Protein AF-A0A8T0T7I4-F1 (afdb_monomer_lite)

Secondary structure (DSSP, 8-state):
-EEEETTGGG--SSEE---S--EEEEE--EEEEEEE-TTS-EEEEEE-SS-TTSTBTTEEEEETTTTGGGTTTS----PPPGGG----S---------

Structure (mmCIF, N/CA/C/O backbone):
data_AF-A0A8T0T7I4-F1
#
_entry.id   AF-A0A8T0T7I4-F1
#
loop_
_atom_site.group_PDB
_atom_site.id
_atom_site.type_symbol
_atom_site.label_atom_id
_atom_site.label_alt_id
_atom_site.label_comp_id
_atom_site.label_asym_id
_atom_site.label_entity_id
_atom_site.label_seq_id
_atom_site.pdbx_PDB_ins_code
_atom_site.Cartn_x
_atom_site.Cartn_y
_atom_site.Cartn_z
_atom_site.occupancy
_atom_site.B_iso_or_equiv
_atom_site.auth_seq_id
_atom_site.auth_comp_id
_atom_site.auth_asym_id
_atom_site.auth_atom_id
_atom_site.pdbx_PDB_model_num
ATOM 1 N N . MET A 1 1 ? 7.892 7.136 -1.360 1.00 57.59 1 MET A N 1
ATOM 2 C CA . MET A 1 1 ? 8.691 6.094 -0.691 1.00 57.59 1 MET A CA 1
ATOM 3 C C . MET A 1 1 ? 8.108 5.926 0.696 1.00 57.59 1 MET A C 1
ATOM 5 O O . MET A 1 1 ? 8.001 6.909 1.415 1.00 57.59 1 MET A O 1
ATOM 9 N N . GLN A 1 2 ? 7.681 4.715 1.067 1.00 71.81 2 GLN A N 1
ATOM 10 C CA . GLN A 1 2 ? 7.058 4.493 2.373 1.00 71.81 2 GLN A CA 1
ATOM 11 C C . GLN A 1 2 ? 8.097 4.666 3.483 1.00 71.81 2 GLN A C 1
ATOM 13 O O . GLN A 1 2 ? 9.210 4.147 3.394 1.00 71.81 2 GLN A O 1
ATOM 18 N N . LYS A 1 3 ? 7.718 5.332 4.570 1.00 78.69 3 LYS A N 1
ATOM 19 C CA . LYS A 1 3 ? 8.486 5.345 5.816 1.00 78.69 3 LYS A CA 1
ATOM 20 C C . LYS A 1 3 ? 8.415 3.960 6.463 1.00 78.69 3 LYS A C 1
ATOM 22 O O . LYS A 1 3 ? 7.338 3.482 6.810 1.00 78.69 3 LYS A O 1
ATOM 27 N N . TYR A 1 4 ? 9.568 3.321 6.631 1.00 78.38 4 TYR A N 1
ATOM 28 C CA . TYR A 1 4 ? 9.701 2.050 7.335 1.00 78.38 4 TYR A CA 1
ATOM 29 C C . TYR A 1 4 ? 9.800 2.296 8.839 1.00 78.38 4 TYR A C 1
ATOM 31 O O . TYR A 1 4 ? 10.675 3.038 9.294 1.00 78.38 4 TYR A O 1
ATOM 39 N N . LEU A 1 5 ? 8.904 1.684 9.610 1.00 81.56 5 LEU A N 1
ATOM 40 C CA . LEU A 1 5 ? 8.765 1.883 11.055 1.00 81.56 5 LEU A CA 1
ATOM 41 C C . LEU A 1 5 ? 8.930 0.546 11.787 1.00 81.56 5 LEU A C 1
ATOM 43 O O . LEU A 1 5 ? 8.630 -0.514 11.240 1.00 81.56 5 LEU A O 1
ATOM 47 N N . LYS A 1 6 ? 9.436 0.580 13.026 1.00 77.00 6 LYS A N 1
ATOM 48 C CA . LYS A 1 6 ? 9.766 -0.640 13.798 1.00 77.00 6 LYS A CA 1
ATOM 49 C C . LYS A 1 6 ? 8.577 -1.585 14.006 1.00 77.00 6 LYS A C 1
ATOM 51 O O . LYS A 1 6 ? 8.757 -2.803 14.028 1.00 77.00 6 LYS A O 1
ATOM 56 N N . ASP A 1 7 ? 7.377 -1.046 14.182 1.00 83.62 7 ASP A N 1
ATOM 57 C CA . ASP A 1 7 ? 6.161 -1.843 14.357 1.00 83.62 7 ASP A CA 1
ATOM 58 C C . ASP A 1 7 ? 5.719 -2.536 13.058 1.00 83.62 7 ASP A C 1
ATOM 60 O O . ASP A 1 7 ? 5.201 -3.650 13.114 1.00 83.62 7 ASP A O 1
ATOM 64 N N . PHE A 1 8 ? 6.019 -1.963 11.888 1.00 86.62 8 PHE A N 1
ATOM 65 C CA . PHE A 1 8 ? 5.698 -2.558 10.587 1.00 86.62 8 PHE A CA 1
ATOM 66 C C . PHE A 1 8 ? 6.346 -3.933 10.384 1.00 86.62 8 PHE A C 1
ATOM 68 O O . PHE A 1 8 ? 5.724 -4.834 9.825 1.00 86.62 8 PHE A O 1
ATOM 75 N N . ALA A 1 9 ? 7.562 -4.144 10.900 1.00 84.75 9 ALA A N 1
ATOM 76 C CA . ALA A 1 9 ? 8.246 -5.437 10.822 1.00 84.75 9 ALA A CA 1
ATOM 77 C C . ALA A 1 9 ? 7.423 -6.591 11.430 1.00 84.75 9 ALA A C 1
ATOM 79 O O . ALA A 1 9 ? 7.553 -7.739 11.004 1.00 84.75 9 ALA A O 1
ATOM 80 N 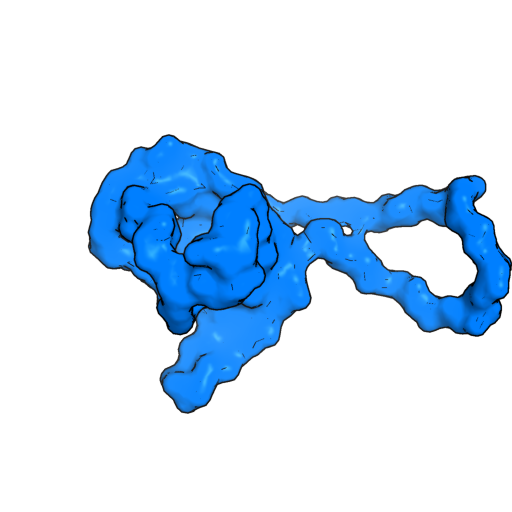N . HIS A 1 10 ? 6.547 -6.281 12.391 1.00 87.44 10 HIS A N 1
ATOM 81 C CA . HIS A 1 10 ? 5.734 -7.244 13.129 1.00 87.44 10 HIS A CA 1
ATOM 82 C C . HIS A 1 10 ? 4.314 -7.404 12.569 1.00 87.44 10 HIS A C 1
ATOM 84 O O 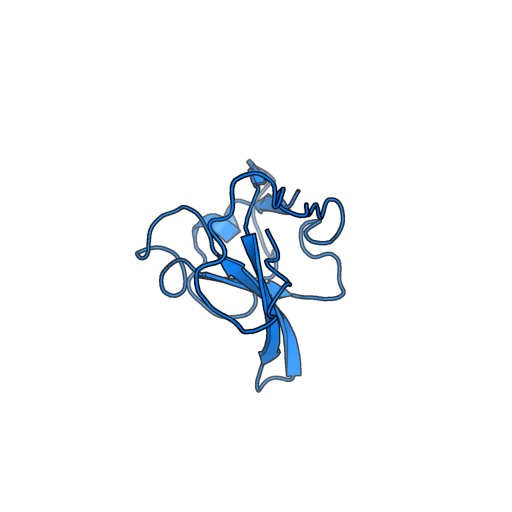. HIS A 1 10 ? 3.513 -8.126 13.165 1.00 87.44 10 HIS A O 1
ATOM 90 N N . TYR A 1 11 ? 3.993 -6.765 11.439 1.00 90.69 11 TYR A N 1
ATOM 91 C CA . TYR A 1 11 ? 2.685 -6.875 10.798 1.00 90.69 11 TYR A CA 1
ATOM 92 C C . TYR A 1 11 ? 2.295 -8.337 10.519 1.00 90.69 11 TYR A C 1
ATOM 94 O O . TYR A 1 11 ? 3.123 -9.162 10.117 1.00 90.69 11 TYR A O 1
ATOM 102 N N . LYS A 1 12 ? 1.007 -8.643 10.725 1.00 89.69 12 LYS A N 1
ATOM 103 C CA . LYS A 1 12 ? 0.402 -9.958 10.461 1.00 89.69 12 LYS A CA 1
ATOM 104 C C . LYS A 1 12 ? -0.838 -9.863 9.580 1.00 89.69 12 LYS A C 1
ATOM 106 O O . LYS A 1 12 ? -0.945 -10.619 8.627 1.00 89.69 12 LYS A O 1
ATOM 111 N N . SER A 1 13 ? -1.757 -8.948 9.884 1.00 90.50 13 SER A N 1
ATOM 112 C CA . SER A 1 13 ? -3.033 -8.822 9.172 1.00 90.50 13 SER A CA 1
ATOM 113 C C . SER A 1 13 ? -3.706 -7.470 9.440 1.00 90.50 13 SER A C 1
ATOM 115 O O . SER A 1 13 ? -3.294 -6.729 10.332 1.00 90.50 13 SER A O 1
ATOM 117 N N . GLY A 1 14 ? -4.788 -7.176 8.711 1.00 90.31 14 GLY A N 1
ATOM 118 C CA . GLY A 1 14 ? -5.590 -5.954 8.879 1.00 90.31 14 GLY A CA 1
ATOM 119 C C . GLY A 1 14 ? -5.008 -4.735 8.156 1.00 90.31 14 GLY A C 1
ATOM 120 O O . GLY A 1 14 ? -3.997 -4.845 7.468 1.00 90.31 14 GLY A O 1
ATOM 121 N N . ALA A 1 15 ? -5.653 -3.573 8.267 1.00 92.12 15 ALA A N 1
ATOM 122 C CA . ALA A 1 15 ? -5.125 -2.334 7.697 1.00 92.12 15 ALA A CA 1
ATOM 123 C C . ALA A 1 15 ? -4.098 -1.714 8.657 1.00 92.12 15 ALA A C 1
ATOM 125 O O . ALA A 1 15 ? -4.447 -1.247 9.740 1.00 92.12 15 ALA A O 1
ATOM 126 N N . TYR A 1 16 ? -2.823 -1.737 8.268 1.00 90.94 16 TYR A N 1
ATOM 127 C CA . TYR A 1 16 ? -1.730 -1.188 9.061 1.00 90.94 16 TYR A CA 1
ATOM 128 C C . TYR A 1 16 ? -1.906 0.319 9.276 1.00 90.94 16 TYR A C 1
ATOM 130 O O . TYR A 1 16 ? -2.211 1.072 8.346 1.00 90.94 16 TYR A O 1
ATOM 138 N N . LYS A 1 17 ? -1.670 0.720 10.524 1.00 90.00 17 LYS A N 1
ATOM 139 C CA . LYS A 1 17 ? -1.525 2.091 11.005 1.00 90.00 17 LYS A CA 1
ATOM 140 C C . LYS A 1 17 ? -0.310 2.105 11.903 1.00 90.00 17 LYS A C 1
ATOM 142 O O . LYS A 1 17 ? -0.155 1.195 12.721 1.00 90.00 17 LYS A O 1
ATOM 147 N N . HIS A 1 18 ? 0.519 3.123 11.776 1.00 85.94 18 HIS A N 1
ATOM 148 C CA . HIS A 1 18 ? 1.608 3.286 12.712 1.00 85.94 18 HIS A CA 1
ATOM 149 C C . HIS A 1 18 ? 1.064 3.639 14.100 1.00 85.94 18 HIS A C 1
ATOM 151 O O . HIS A 1 18 ? 0.236 4.541 14.239 1.00 85.94 18 HIS A O 1
ATOM 157 N N . ILE A 1 19 ? 1.533 2.935 15.130 1.00 84.06 19 ILE A N 1
ATOM 158 C CA . ILE A 1 19 ? 1.146 3.213 1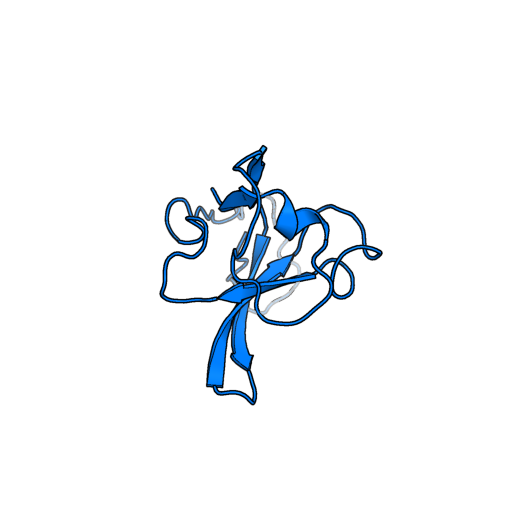6.521 1.00 84.06 19 ILE A CA 1
ATOM 159 C C . ILE A 1 19 ? 2.382 3.535 17.357 1.00 84.06 19 ILE A C 1
ATOM 161 O O . ILE A 1 19 ? 2.350 4.452 18.175 1.00 84.06 19 ILE A O 1
ATOM 165 N N . THR A 1 20 ? 3.474 2.781 17.181 1.00 80.44 20 THR A N 1
ATOM 166 C CA . THR A 1 20 ? 4.656 2.895 18.047 1.00 80.44 20 THR A CA 1
ATOM 167 C C . THR A 1 20 ? 5.955 2.561 17.320 1.00 80.44 20 THR A C 1
ATOM 169 O O . THR A 1 20 ? 5.986 1.791 16.368 1.00 80.44 20 THR A O 1
ATOM 172 N N . GLY A 1 21 ? 7.075 3.077 17.826 1.00 79.62 21 GLY A N 1
ATOM 173 C CA . GLY A 1 21 ? 8.405 2.765 17.305 1.00 79.62 21 GLY A CA 1
ATOM 174 C C . GLY A 1 21 ? 8.948 3.820 16.339 1.00 79.62 21 GLY A C 1
ATOM 175 O O . GLY A 1 21 ? 8.217 4.520 15.657 1.00 79.62 21 GLY A O 1
ATOM 176 N N . GLY A 1 22 ? 10.271 3.974 16.317 1.00 82.25 22 GLY A N 1
ATOM 177 C CA . GLY A 1 22 ? 10.924 5.002 15.504 1.00 82.25 22 GLY A CA 1
ATOM 178 C C . GLY A 1 22 ? 11.011 4.650 14.017 1.00 82.25 22 GLY A C 1
ATOM 179 O O . GLY A 1 22 ? 10.953 3.476 13.637 1.00 82.25 22 GLY A O 1
ATOM 180 N N . MET A 1 23 ? 11.229 5.681 13.196 1.00 83.19 23 MET A N 1
ATOM 181 C CA . MET A 1 23 ? 11.609 5.544 11.788 1.00 83.19 23 MET A CA 1
ATOM 182 C C . MET A 1 23 ? 12.917 4.760 11.668 1.00 83.19 23 MET A C 1
ATOM 184 O O . MET A 1 23 ? 13.904 5.066 12.335 1.00 83.19 23 MET A O 1
ATOM 188 N N . MET A 1 24 ? 12.907 3.741 10.817 1.00 84.44 24 MET A N 1
ATOM 189 C CA . MET A 1 24 ? 14.061 2.898 10.510 1.00 84.44 24 MET A CA 1
ATOM 190 C C . MET A 1 24 ? 14.666 3.197 9.135 1.00 84.44 24 MET A C 1
ATOM 192 O O . MET A 1 24 ? 15.800 2.803 8.882 1.00 84.44 24 MET A O 1
ATOM 196 N N . GLY A 1 25 ? 13.932 3.880 8.254 1.00 87.56 25 GLY A N 1
ATOM 197 C CA . GLY A 1 25 ? 14.400 4.266 6.923 1.00 87.56 25 GLY A CA 1
ATOM 198 C C . GLY A 1 25 ? 13.257 4.407 5.920 1.00 87.56 25 GLY A C 1
ATOM 199 O O . GLY A 1 25 ? 12.096 4.551 6.308 1.00 87.56 25 GLY A O 1
ATOM 200 N N . GLY A 1 26 ? 13.593 4.350 4.631 1.00 87.44 26 GLY A N 1
ATOM 201 C CA . GLY A 1 26 ? 12.632 4.249 3.532 1.00 87.44 26 GLY A CA 1
ATOM 202 C C . GLY A 1 26 ? 12.493 2.810 3.029 1.00 87.44 26 GLY A C 1
ATOM 203 O O . GLY A 1 26 ? 13.463 2.054 3.041 1.00 87.44 26 GLY A O 1
ATOM 204 N N . HIS A 1 27 ? 11.295 2.434 2.585 1.00 91.00 27 HIS A N 1
ATOM 205 C CA . HIS A 1 27 ? 10.981 1.117 2.027 1.00 91.00 27 HIS A CA 1
ATOM 206 C C . HIS A 1 27 ? 10.143 1.266 0.756 1.00 91.00 27 HIS A C 1
ATOM 208 O O . HIS A 1 27 ? 9.185 2.040 0.708 1.00 91.00 27 HIS A O 1
ATOM 214 N N . ALA A 1 28 ? 10.537 0.551 -0.296 1.00 92.44 28 ALA A N 1
ATOM 215 C CA . ALA A 1 28 ? 9.816 0.501 -1.563 1.00 92.44 28 ALA A CA 1
ATOM 216 C C . ALA A 1 28 ? 9.025 -0.806 -1.642 1.00 92.44 28 ALA A C 1
ATOM 218 O O . ALA A 1 28 ? 9.546 -1.868 -1.307 1.00 92.44 28 ALA A O 1
ATOM 219 N N . VAL A 1 29 ? 7.776 -0.707 -2.086 1.00 94.31 29 VAL A N 1
ATOM 220 C CA . VAL A 1 29 ? 6.778 -1.783 -2.111 1.00 94.31 29 VAL A CA 1
ATOM 221 C C . VAL A 1 29 ? 5.936 -1.648 -3.371 1.00 94.31 29 VAL A C 1
ATOM 223 O O . VAL A 1 29 ? 5.842 -0.558 -3.937 1.00 94.31 29 VAL A O 1
ATOM 226 N N . LYS A 1 30 ? 5.319 -2.745 -3.813 1.00 95.69 30 LYS A N 1
ATOM 227 C CA . LYS A 1 30 ? 4.502 -2.751 -5.029 1.00 95.69 30 LYS A CA 1
ATOM 228 C C . LYS A 1 30 ? 3.026 -2.584 -4.690 1.00 95.69 30 LYS A C 1
ATOM 230 O O . LYS A 1 30 ? 2.460 -3.435 -4.003 1.00 95.69 30 LYS A O 1
ATOM 235 N N . LEU A 1 31 ? 2.401 -1.531 -5.208 1.00 96.38 31 LEU A N 1
ATOM 236 C CA . LEU A 1 31 ? 0.961 -1.311 -5.097 1.00 96.38 31 LEU A CA 1
ATOM 237 C C . LEU A 1 31 ? 0.220 -2.196 -6.107 1.00 96.38 31 LEU A C 1
ATOM 239 O O . LEU A 1 31 ? 0.494 -2.129 -7.301 1.00 96.38 31 LEU A O 1
ATOM 243 N N . ILE A 1 32 ? -0.715 -3.029 -5.642 1.00 97.06 32 ILE A N 1
ATOM 244 C CA . ILE A 1 32 ? -1.425 -3.993 -6.507 1.00 97.06 32 ILE A CA 1
ATOM 245 C C . ILE A 1 32 ? -2.950 -3.886 -6.441 1.00 97.06 32 ILE A C 1
ATOM 247 O O . ILE A 1 32 ? -3.641 -4.555 -7.205 1.00 97.06 32 ILE A O 1
ATOM 251 N N . GLY A 1 33 ? -3.493 -3.064 -5.545 1.00 97.19 33 GLY A N 1
ATOM 252 C CA . GLY A 1 33 ? -4.934 -2.868 -5.446 1.00 97.19 33 GLY A CA 1
ATOM 253 C C . GLY A 1 33 ? -5.345 -1.966 -4.292 1.00 97.19 33 GLY A C 1
ATOM 254 O O . GLY A 1 33 ? -4.513 -1.396 -3.587 1.00 97.19 33 GLY A O 1
ATOM 255 N N . TRP A 1 34 ? -6.653 -1.853 -4.101 1.00 97.94 34 TRP A N 1
ATOM 256 C CA . TRP A 1 34 ? -7.283 -1.108 -3.017 1.00 97.94 34 TRP A CA 1
ATOM 257 C C . TRP A 1 34 ? -8.634 -1.729 -2.672 1.00 97.94 34 TRP A C 1
ATOM 259 O O . TRP A 1 34 ? -9.176 -2.531 -3.432 1.00 97.94 34 TRP A O 1
ATOM 269 N N . GLY A 1 35 ? -9.190 -1.333 -1.534 1.00 96.81 35 GLY A N 1
ATOM 270 C CA . GLY A 1 35 ? -10.541 -1.710 -1.147 1.00 96.81 35 GLY A CA 1
ATOM 271 C C . GLY A 1 35 ? -11.006 -0.977 0.101 1.00 96.81 35 GLY A C 1
ATOM 272 O O . GLY A 1 35 ? -10.368 -0.018 0.549 1.00 96.81 35 GLY A O 1
ATOM 273 N N . THR A 1 36 ? -12.108 -1.473 0.648 1.00 96.62 36 THR A N 1
ATOM 274 C CA . THR A 1 36 ? -12.682 -1.063 1.929 1.00 96.62 36 THR A CA 1
ATOM 275 C C . THR A 1 36 ? -12.940 -2.339 2.723 1.00 96.62 36 THR A C 1
ATOM 277 O O . THR A 1 36 ? -13.431 -3.321 2.165 1.00 96.62 36 THR A O 1
ATOM 280 N N . SER A 1 37 ? -12.507 -2.386 3.981 1.00 91.81 37 SER A N 1
ATOM 281 C CA . SER A 1 37 ? -12.763 -3.536 4.855 1.00 91.81 37 SER A CA 1
ATOM 282 C C . SER A 1 37 ? -14.238 -3.597 5.262 1.00 91.81 37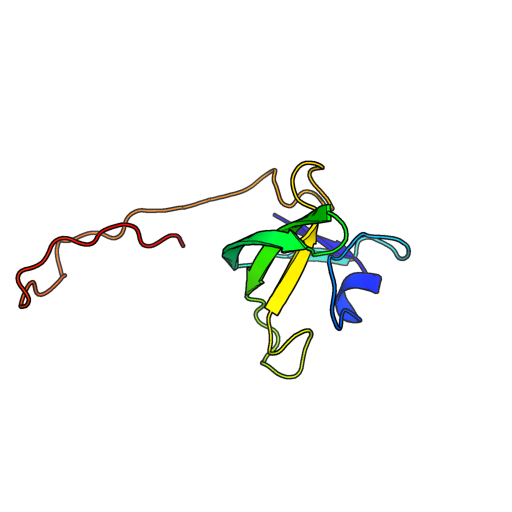 SER A C 1
ATOM 284 O O . SER A 1 37 ? -14.948 -2.596 5.175 1.00 91.81 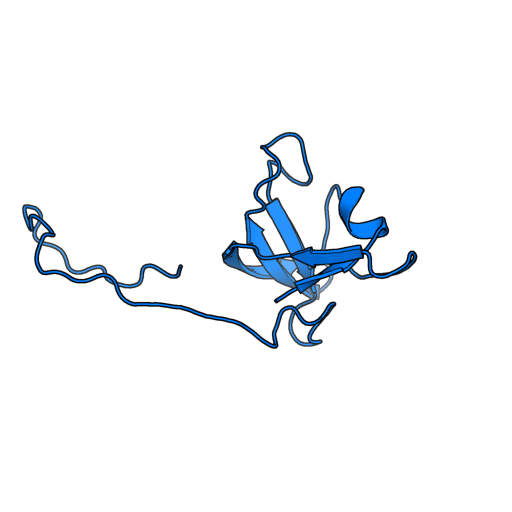37 SER A O 1
ATOM 286 N N . ASP A 1 38 ? -14.687 -4.734 5.794 1.00 90.06 38 ASP A N 1
ATOM 287 C CA . ASP A 1 38 ? -16.048 -4.868 6.341 1.00 90.06 38 ASP A CA 1
ATOM 288 C C . ASP A 1 38 ? -16.323 -3.878 7.490 1.00 90.06 38 ASP A C 1
ATOM 290 O O . ASP A 1 38 ? -17.466 -3.510 7.747 1.00 90.06 38 ASP A O 1
ATOM 294 N N . ALA A 1 39 ? -15.266 -3.401 8.159 1.00 89.62 39 ALA A N 1
ATOM 295 C CA . ALA A 1 39 ? -15.329 -2.370 9.194 1.00 89.62 39 ALA A CA 1
ATOM 296 C C . ALA A 1 39 ? -15.376 -0.930 8.633 1.00 89.62 39 ALA A C 1
ATOM 298 O O . ALA A 1 39 ? -15.363 0.028 9.404 1.00 89.62 39 ALA A O 1
ATOM 299 N N . GLY A 1 40 ? -15.409 -0.762 7.307 1.00 92.75 40 GLY A N 1
ATOM 300 C CA . GLY A 1 40 ? -15.453 0.540 6.639 1.00 92.75 40 GLY A CA 1
ATOM 301 C C . GLY A 1 40 ? -14.095 1.232 6.501 1.00 92.75 40 GLY A C 1
ATOM 302 O O . GLY A 1 40 ? -14.050 2.435 6.254 1.00 92.75 40 GLY A O 1
ATOM 303 N N . GLU A 1 41 ? -12.980 0.514 6.674 1.00 92.94 41 GLU A N 1
ATOM 304 C CA . GLU A 1 41 ? -11.645 1.106 6.558 1.00 92.94 41 GLU A CA 1
ATOM 305 C C . GLU A 1 41 ? -11.089 0.969 5.144 1.00 92.94 41 GLU A C 1
ATOM 307 O O . GLU A 1 41 ? -10.845 -0.135 4.652 1.00 92.94 41 GLU A O 1
ATOM 312 N N . ASP A 1 42 ? -10.843 2.111 4.513 1.00 97.00 42 ASP A N 1
ATOM 313 C CA . ASP A 1 42 ? -10.207 2.200 3.206 1.00 97.00 42 ASP A CA 1
ATOM 314 C C . ASP A 1 42 ? -8.724 1.826 3.276 1.00 97.00 42 ASP A C 1
ATOM 316 O O . ASP A 1 42 ? -7.971 2.344 4.107 1.00 97.00 42 ASP A O 1
ATOM 320 N N . TYR A 1 43 ? -8.283 0.957 2.364 1.00 97.00 43 TYR A N 1
ATOM 321 C CA . TYR A 1 43 ? -6.903 0.479 2.327 1.00 97.00 43 TYR A CA 1
ATOM 322 C C . TYR A 1 43 ? -6.309 0.412 0.919 1.00 97.00 43 TYR A C 1
ATOM 324 O O . TYR A 1 43 ? -7.015 0.235 -0.079 1.00 97.00 43 TYR A O 1
ATOM 332 N N . TRP A 1 44 ? -4.982 0.507 0.870 1.00 97.75 44 TRP A N 1
ATOM 333 C CA . TRP A 1 44 ? -4.140 0.052 -0.231 1.00 97.75 44 TRP A CA 1
ATOM 334 C C . TRP A 1 44 ? -3.704 -1.389 0.029 1.00 97.75 44 TRP A C 1
ATOM 336 O O . TRP A 1 44 ? -3.386 -1.733 1.166 1.00 97.75 44 TRP A O 1
ATOM 346 N N . LEU A 1 45 ? -3.685 -2.225 -1.010 1.00 97.31 45 LEU A N 1
ATOM 347 C CA . LEU A 1 45 ? -3.138 -3.582 -0.979 1.00 97.31 45 LEU A CA 1
ATOM 348 C C . LEU A 1 45 ? -1.771 -3.585 -1.658 1.00 97.31 45 LEU A C 1
ATOM 350 O O . LEU A 1 45 ? -1.652 -3.205 -2.827 1.00 97.31 45 LEU A O 1
ATOM 354 N N . LEU A 1 46 ? -0.752 -4.045 -0.936 1.00 97.00 46 LEU A N 1
ATOM 355 C CA . LEU A 1 46 ? 0.629 -4.029 -1.398 1.00 97.00 46 LEU A CA 1
ATOM 356 C C . LEU A 1 46 ? 1.282 -5.403 -1.276 1.00 97.00 46 LEU A C 1
ATOM 358 O O . LEU A 1 46 ? 1.029 -6.153 -0.333 1.00 97.00 46 LEU A O 1
ATOM 362 N N . ALA A 1 47 ? 2.156 -5.705 -2.233 1.00 95.94 47 ALA A N 1
ATOM 363 C CA . ALA A 1 47 ? 3.045 -6.857 -2.183 1.00 95.94 47 ALA A CA 1
ATOM 364 C C . ALA A 1 47 ? 4.402 -6.437 -1.603 1.00 95.94 47 ALA A C 1
ATOM 366 O O . ALA A 1 47 ? 5.036 -5.505 -2.112 1.00 95.94 47 ALA A O 1
ATOM 367 N N . ASN A 1 48 ? 4.839 -7.133 -0.553 1.00 94.25 48 ASN A N 1
ATOM 368 C CA . ASN A 1 48 ? 6.143 -6.938 0.075 1.00 94.25 48 ASN A CA 1
ATOM 369 C C . ASN A 1 48 ? 7.183 -7.922 -0.499 1.00 94.25 48 ASN A C 1
ATOM 371 O O . ASN A 1 48 ? 6.850 -8.894 -1.178 1.00 94.25 48 ASN A O 1
ATOM 375 N N . GLN A 1 49 ? 8.458 -7.681 -0.203 1.00 91.69 49 GLN A N 1
ATOM 376 C CA . GLN A 1 49 ? 9.607 -8.449 -0.693 1.00 91.69 49 GLN A CA 1
ATOM 377 C C . GLN A 1 49 ? 10.284 -9.315 0.388 1.00 91.69 49 GLN A C 1
ATOM 379 O O . GLN A 1 49 ? 11.457 -9.657 0.258 1.00 91.69 49 GLN A O 1
ATOM 384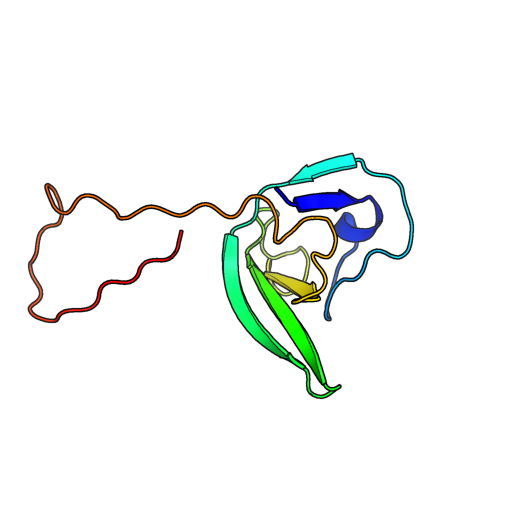 N N . TRP A 1 50 ? 9.576 -9.669 1.467 1.00 92.56 50 TRP A N 1
ATOM 385 C CA . TRP A 1 50 ? 10.125 -10.408 2.624 1.00 92.56 50 TRP A CA 1
ATOM 386 C C . TRP A 1 50 ? 9.645 -11.861 2.729 1.00 92.56 50 TRP A C 1
ATOM 388 O O . TRP A 1 50 ? 9.491 -12.399 3.824 1.00 92.56 50 TRP A O 1
ATOM 398 N N . ASN A 1 51 ? 9.456 -12.512 1.579 1.00 92.75 51 ASN A N 1
ATOM 399 C CA . ASN A 1 51 ? 8.885 -13.856 1.449 1.00 92.75 51 ASN A CA 1
ATOM 400 C C . ASN A 1 51 ? 7.430 -13.962 1.944 1.00 92.75 51 ASN A C 1
ATOM 402 O O . ASN A 1 51 ? 6.878 -13.069 2.580 1.00 92.75 51 ASN A O 1
ATOM 406 N N . ARG A 1 52 ? 6.807 -15.107 1.655 1.00 93.31 52 ARG A N 1
ATOM 407 C CA . ARG A 1 52 ? 5.409 -15.399 2.011 1.00 93.31 52 ARG A CA 1
ATOM 408 C C . ARG A 1 52 ? 5.157 -15.605 3.506 1.00 93.31 52 ARG A C 1
ATOM 410 O O . ARG A 1 52 ? 4.030 -15.493 3.961 1.00 93.31 52 ARG A O 1
ATOM 417 N N . GLY A 1 53 ? 6.201 -15.897 4.286 1.00 92.94 53 GLY A N 1
ATOM 418 C CA . GLY A 1 53 ? 6.080 -16.103 5.736 1.00 92.94 53 GLY A CA 1
ATOM 419 C C . GLY A 1 53 ? 5.844 -14.818 6.542 1.00 92.94 53 GLY A C 1
ATOM 420 O O . GLY A 1 53 ? 5.634 -14.885 7.753 1.00 92.94 53 GLY A O 1
ATOM 421 N N . TRP A 1 54 ? 5.915 -13.654 5.897 1.00 94.31 54 TRP A N 1
ATOM 422 C CA . TRP A 1 54 ? 5.667 -12.358 6.515 1.00 94.31 54 TRP A CA 1
ATOM 423 C C . TRP A 1 54 ? 4.282 -11.826 6.130 1.00 94.31 54 TRP A C 1
ATOM 425 O O . TRP A 1 54 ? 3.856 -11.986 4.990 1.00 94.31 54 TRP A O 1
ATOM 435 N N . GLY A 1 55 ? 3.606 -11.147 7.062 1.00 93.88 55 GLY A N 1
ATOM 436 C CA . GLY A 1 55 ? 2.287 -10.565 6.818 1.00 93.88 55 GLY A CA 1
ATOM 437 C C . GLY A 1 55 ? 1.233 -11.605 6.436 1.00 93.88 55 GLY A C 1
ATOM 438 O O . GLY A 1 55 ? 1.220 -12.713 6.973 1.00 93.88 55 GLY A O 1
ATOM 439 N N . ASP A 1 56 ? 0.367 -11.221 5.504 1.00 95.12 56 ASP A N 1
ATOM 440 C CA . ASP A 1 56 ? -0.710 -12.048 4.964 1.00 95.12 56 ASP A CA 1
ATOM 441 C C . ASP A 1 56 ? -0.234 -12.654 3.635 1.00 95.12 56 ASP A C 1
ATOM 443 O O . ASP A 1 56 ? -0.374 -12.031 2.589 1.00 95.12 56 ASP A O 1
ATOM 447 N N . ASP A 1 57 ? 0.459 -13.798 3.685 1.00 95.69 57 ASP A N 1
ATOM 448 C CA . ASP A 1 57 ? 1.104 -14.465 2.530 1.00 95.69 57 ASP A CA 1
ATOM 449 C C . ASP A 1 57 ? 2.075 -13.563 1.727 1.00 95.69 57 ASP A C 1
ATOM 451 O O . ASP A 1 57 ? 2.180 -13.632 0.501 1.00 95.69 57 ASP A O 1
ATOM 455 N N . GLY A 1 58 ? 2.815 -12.687 2.415 1.00 95.38 58 GLY A N 1
ATOM 456 C CA . GLY A 1 58 ? 3.729 -11.712 1.803 1.00 95.38 58 GLY A CA 1
ATOM 457 C C . GLY A 1 58 ? 3.067 -10.392 1.395 1.00 95.38 58 GLY A C 1
ATOM 458 O O . GLY A 1 58 ? 3.747 -9.491 0.892 1.00 95.38 58 GLY A O 1
ATOM 459 N N . TYR A 1 59 ? 1.765 -10.245 1.631 1.00 96.62 59 TYR A N 1
ATOM 460 C CA . TYR A 1 59 ? 1.015 -9.022 1.379 1.00 96.62 59 TYR A CA 1
ATOM 461 C C . TYR A 1 59 ? 0.740 -8.258 2.670 1.00 96.62 59 TYR A C 1
ATOM 463 O O . TYR A 1 59 ? 0.792 -8.787 3.784 1.00 96.62 59 TYR A O 1
ATOM 471 N N . PHE A 1 60 ? 0.425 -6.978 2.506 1.00 96.38 60 PHE A N 1
ATOM 472 C CA . PHE A 1 60 ? -0.099 -6.163 3.587 1.00 96.38 60 PHE A CA 1
ATOM 473 C C . PHE A 1 60 ? -1.090 -5.134 3.068 1.00 96.38 60 PHE A C 1
ATOM 475 O O . PHE A 1 60 ? -1.089 -4.754 1.893 1.00 96.38 60 PHE A O 1
ATOM 482 N N . LYS A 1 61 ? -1.937 -4.678 3.986 1.00 96.50 61 LYS A N 1
ATOM 483 C CA . LYS A 1 61 ? -2.849 -3.561 3.768 1.00 96.50 61 LYS A CA 1
ATOM 484 C C . LYS A 1 61 ? -2.386 -2.383 4.611 1.00 96.50 61 LYS A C 1
ATOM 486 O O . LYS A 1 61 ? -1.971 -2.581 5.749 1.00 96.50 61 LYS A O 1
ATOM 491 N N . ILE A 1 62 ? -2.483 -1.171 4.082 1.00 95.31 62 ILE A N 1
ATOM 492 C CA . ILE A 1 62 ? -2.209 0.083 4.803 1.00 95.31 62 ILE A CA 1
ATOM 493 C C . ILE A 1 62 ? -3.356 1.056 4.558 1.00 95.31 62 ILE A C 1
ATOM 495 O O . ILE A 1 62 ? -3.970 1.017 3.492 1.00 95.31 62 ILE A O 1
ATOM 499 N N . ILE A 1 63 ? -3.667 1.900 5.541 1.00 95.88 63 ILE A N 1
ATOM 500 C CA . ILE A 1 63 ? -4.759 2.869 5.411 1.00 95.88 63 ILE A CA 1
ATOM 501 C C . ILE A 1 63 ? -4.535 3.798 4.219 1.00 95.88 63 ILE A C 1
ATOM 503 O O . ILE A 1 63 ? -3.458 4.366 4.037 1.00 95.88 63 ILE A O 1
ATOM 507 N N . ARG A 1 64 ? -5.593 3.954 3.425 1.00 96.31 64 ARG A N 1
ATOM 508 C CA . ARG A 1 64 ? -5.642 4.803 2.234 1.00 96.31 64 ARG A CA 1
ATOM 509 C C . ARG A 1 64 ? -6.322 6.139 2.536 1.00 96.31 64 ARG A C 1
ATOM 511 O O . ARG A 1 64 ? -7.226 6.212 3.366 1.00 96.31 64 ARG A O 1
ATOM 518 N N . GLY A 1 65 ? -5.906 7.194 1.836 1.00 95.31 65 GLY A N 1
ATOM 519 C CA . GLY A 1 65 ? -6.512 8.528 1.886 1.00 95.31 65 GLY A CA 1
ATOM 520 C C . GLY A 1 65 ? -6.043 9.390 3.058 1.00 95.31 65 GLY A C 1
ATOM 521 O O . GLY A 1 65 ? -6.647 10.421 3.347 1.00 95.31 65 GLY A O 1
ATOM 522 N N . ARG A 1 66 ? -4.991 8.959 3.761 1.00 94.06 66 ARG A N 1
ATOM 523 C CA . ARG A 1 66 ? -4.387 9.685 4.891 1.00 94.06 66 ARG A CA 1
ATOM 524 C C . ARG A 1 66 ? -2.885 9.883 4.729 1.00 94.06 66 ARG A C 1
ATOM 526 O O . ARG A 1 66 ? -2.247 10.349 5.668 1.00 94.06 66 ARG A O 1
ATOM 533 N N . ASN A 1 67 ? -2.328 9.497 3.578 1.00 92.06 67 ASN A N 1
ATOM 534 C CA . ASN A 1 67 ? -0.891 9.444 3.349 1.00 92.06 67 ASN A CA 1
ATOM 535 C C . ASN A 1 67 ? -0.138 8.744 4.503 1.00 92.06 67 ASN A C 1
ATOM 537 O O . ASN A 1 67 ? 0.898 9.207 4.989 1.00 92.06 67 ASN A O 1
ATOM 541 N N . GLU A 1 68 ? -0.707 7.634 4.986 1.00 91.69 68 GLU A N 1
ATOM 542 C CA . GLU A 1 68 ? -0.176 6.886 6.123 1.00 91.69 68 GLU A CA 1
ATOM 543 C C . GLU A 1 68 ? 1.273 6.481 5.825 1.00 91.69 68 GLU A C 1
ATOM 545 O O . GLU A 1 68 ? 1.572 5.890 4.785 1.00 91.69 68 GLU A O 1
ATOM 550 N N . CYS A 1 69 ? 2.197 6.838 6.718 1.00 89.75 69 CYS A N 1
ATOM 551 C CA . CYS A 1 69 ? 3.632 6.605 6.530 1.00 89.75 69 CYS A CA 1
ATOM 552 C C . CYS A 1 69 ? 4.224 7.173 5.216 1.00 89.75 69 CYS A C 1
ATOM 554 O O . CYS A 1 69 ? 5.252 6.674 4.761 1.00 89.75 69 CYS A O 1
ATOM 556 N N . GLY A 1 70 ? 3.627 8.201 4.601 1.00 92.06 70 GLY A N 1
ATOM 557 C CA . GLY A 1 70 ? 4.123 8.777 3.341 1.00 92.06 70 GLY A CA 1
ATOM 558 C C . GLY A 1 70 ? 3.888 7.893 2.107 1.00 92.06 70 GLY A C 1
ATOM 559 O O . GLY A 1 70 ? 4.543 8.077 1.081 1.00 92.06 70 GLY A O 1
ATOM 560 N N . ILE A 1 71 ? 3.006 6.886 2.199 1.00 92.56 71 ILE A N 1
ATOM 561 C CA . ILE A 1 71 ? 2.780 5.912 1.117 1.00 92.56 71 ILE A CA 1
ATOM 562 C C . ILE A 1 71 ? 2.231 6.553 -0.172 1.00 92.56 71 ILE A C 1
ATOM 564 O O . ILE A 1 71 ? 2.391 5.981 -1.246 1.00 92.56 71 ILE A O 1
ATOM 568 N N . GLU A 1 72 ? 1.633 7.745 -0.083 1.00 95.50 72 GLU A N 1
ATOM 569 C CA . GLU A 1 72 ? 0.997 8.451 -1.205 1.00 95.50 72 GLU A CA 1
ATOM 570 C C . GLU A 1 72 ? 1.896 9.554 -1.807 1.00 95.50 72 GLU A C 1
ATOM 572 O O . GLU A 1 72 ? 1.483 10.209 -2.758 1.00 95.50 72 GLU A O 1
ATOM 577 N N . GLU A 1 73 ? 3.121 9.756 -1.294 1.00 93.06 73 GLU A N 1
ATOM 578 C CA . GLU A 1 73 ? 4.019 10.852 -1.717 1.00 93.06 73 GLU A CA 1
ATOM 579 C C . GLU A 1 73 ? 4.822 10.534 -2.989 1.00 93.06 73 GLU A C 1
ATOM 581 O O . GLU A 1 73 ? 4.707 11.249 -3.981 1.00 93.06 73 GLU A O 1
ATOM 586 N N . ASP A 1 74 ? 5.613 9.452 -2.993 1.00 91.88 74 ASP A N 1
ATOM 587 C CA . ASP A 1 74 ? 6.449 9.082 -4.154 1.00 91.88 74 ASP A CA 1
ATOM 588 C C . ASP A 1 74 ? 5.964 7.780 -4.793 1.00 91.88 74 ASP A C 1
ATOM 590 O O . ASP A 1 74 ? 6.581 6.719 -4.642 1.00 91.88 74 ASP A O 1
ATOM 594 N N . VAL A 1 75 ? 4.828 7.873 -5.484 1.00 93.62 75 VAL A N 1
ATOM 595 C CA . VAL A 1 75 ? 4.300 6.805 -6.338 1.00 93.62 75 VAL A CA 1
ATOM 596 C C . VAL A 1 75 ? 4.856 6.990 -7.747 1.00 93.62 75 VAL A C 1
ATOM 598 O O . VAL A 1 75 ? 4.727 8.058 -8.342 1.00 93.62 75 VAL A O 1
ATOM 601 N N . VAL A 1 76 ? 5.478 5.946 -8.291 1.00 94.38 76 VAL A N 1
ATOM 602 C CA . VAL A 1 76 ? 6.083 5.962 -9.629 1.00 94.38 76 VAL A CA 1
ATOM 603 C C . VAL A 1 76 ? 5.561 4.794 -10.454 1.00 94.38 76 VAL A C 1
ATOM 605 O O . VAL A 1 76 ? 5.338 3.713 -9.925 1.00 94.38 76 VAL A O 1
ATOM 608 N N . ALA A 1 77 ? 5.384 5.010 -11.755 1.00 93.94 77 ALA A N 1
ATOM 609 C CA . ALA A 1 77 ? 4.972 3.983 -12.705 1.00 93.94 77 ALA A CA 1
ATOM 610 C C . ALA A 1 77 ? 5.656 4.212 -14.059 1.00 93.94 77 ALA A C 1
ATOM 612 O O . ALA A 1 77 ? 6.169 5.296 -14.341 1.00 93.94 77 ALA A O 1
ATOM 613 N N . GLY A 1 78 ? 5.644 3.195 -14.919 1.00 91.94 78 GLY A N 1
ATOM 614 C CA . GLY A 1 78 ? 6.185 3.289 -16.272 1.00 91.94 78 GLY A CA 1
ATOM 615 C C . GLY A 1 78 ? 5.461 2.359 -17.237 1.00 91.94 78 GLY A C 1
ATOM 616 O O . GLY A 1 78 ? 4.963 1.308 -16.844 1.00 91.94 78 GLY A O 1
ATOM 617 N N . MET A 1 79 ? 5.411 2.741 -18.513 1.00 91.94 79 MET A N 1
ATOM 618 C CA . MET A 1 79 ? 4.887 1.874 -19.569 1.00 91.94 79 MET A CA 1
ATOM 619 C C . MET A 1 79 ? 6.032 1.075 -20.205 1.00 91.94 79 MET A C 1
ATOM 621 O O . MET A 1 79 ? 7.024 1.678 -20.627 1.00 91.94 79 MET A O 1
ATOM 625 N N . PRO A 1 80 ? 5.922 -0.258 -20.323 1.00 86.38 80 PRO A N 1
ATOM 626 C CA . PRO A 1 80 ? 6.942 -1.055 -20.990 1.00 86.38 80 PRO A CA 1
ATOM 627 C C . PRO A 1 80 ? 6.991 -0.752 -22.495 1.00 86.38 80 PRO A C 1
ATOM 629 O O . PRO A 1 80 ? 5.970 -0.526 -23.146 1.00 86.38 80 PRO A O 1
ATOM 632 N N . SER A 1 81 ? 8.195 -0.794 -23.069 1.00 86.62 81 SER A N 1
ATOM 633 C CA . SER A 1 81 ? 8.382 -0.676 -24.517 1.00 86.62 81 SER A CA 1
ATOM 634 C C . SER A 1 81 ? 7.810 -1.894 -25.241 1.00 86.62 81 SER A C 1
ATOM 636 O O . SER A 1 81 ? 8.127 -3.036 -24.912 1.00 86.62 81 SER A O 1
ATOM 638 N N . THR A 1 82 ? 7.033 -1.657 -26.296 1.00 85.38 82 THR A N 1
ATOM 639 C CA . THR A 1 82 ? 6.478 -2.724 -27.141 1.00 85.38 82 THR A CA 1
ATOM 640 C C . THR A 1 82 ? 7.476 -3.279 -28.158 1.00 85.38 82 THR A C 1
ATOM 642 O O . THR A 1 82 ? 7.170 -4.267 -28.820 1.00 85.38 82 THR A O 1
ATOM 645 N N . LYS A 1 83 ? 8.678 -2.694 -28.280 1.00 79.69 83 LYS A N 1
ATOM 646 C CA . LYS A 1 83 ? 9.627 -2.988 -29.373 1.00 79.69 83 LYS A CA 1
ATOM 647 C C . LYS A 1 83 ? 10.113 -4.444 -29.434 1.00 79.69 83 LYS A C 1
ATOM 649 O O . LYS A 1 83 ? 10.462 -4.893 -30.516 1.00 79.69 83 LYS A O 1
ATOM 654 N N . ASN A 1 84 ? 10.089 -5.175 -28.316 1.00 70.00 84 ASN A N 1
ATOM 655 C CA . ASN A 1 84 ? 10.484 -6.591 -28.239 1.00 70.00 84 ASN A CA 1
ATOM 656 C C . ASN A 1 84 ? 9.336 -7.515 -27.786 1.00 70.00 84 ASN A C 1
ATOM 658 O O . ASN A 1 84 ? 9.566 -8.676 -27.455 1.00 70.00 84 ASN A O 1
ATOM 662 N N . MET A 1 85 ? 8.098 -7.013 -27.731 1.00 69.12 85 MET A N 1
ATOM 663 C CA . MET A 1 85 ? 6.936 -7.820 -27.356 1.00 69.12 85 MET A CA 1
ATOM 664 C C . MET A 1 85 ? 6.499 -8.647 -28.571 1.00 69.12 85 MET A C 1
ATOM 666 O O . MET A 1 85 ? 5.912 -8.110 -29.510 1.00 69.12 85 MET A O 1
ATOM 670 N N . VAL A 1 86 ? 6.781 -9.955 -28.568 1.00 67.50 86 VAL A N 1
ATOM 671 C CA . VAL A 1 86 ? 6.269 -10.886 -29.589 1.00 67.50 86 VAL A CA 1
ATOM 672 C C . VAL A 1 86 ? 4.745 -10.938 -29.469 1.00 67.50 86 VAL A C 1
ATOM 674 O O . VAL A 1 86 ? 4.191 -11.537 -28.547 1.00 67.50 86 VAL A O 1
ATOM 677 N N . ARG A 1 87 ? 4.047 -10.275 -30.393 1.00 62.72 87 ARG A N 1
ATOM 678 C CA . ARG A 1 87 ? 2.584 -10.156 -30.393 1.00 62.72 87 ARG A CA 1
ATOM 679 C C . ARG A 1 87 ? 1.954 -11.376 -31.078 1.00 62.72 87 ARG A C 1
ATOM 681 O O . ARG A 1 87 ? 1.403 -11.262 -32.162 1.00 62.72 87 ARG A O 1
ATOM 688 N N . ASN A 1 88 ? 2.044 -12.547 -30.445 1.00 57.31 88 ASN A N 1
ATOM 689 C CA . ASN A 1 88 ? 1.442 -13.792 -30.955 1.00 57.31 88 ASN A CA 1
ATOM 690 C C . ASN A 1 88 ? 0.055 -14.113 -30.373 1.00 57.31 88 ASN A C 1
ATOM 692 O O . ASN A 1 88 ? -0.398 -15.244 -30.491 1.00 57.31 88 ASN A O 1
ATOM 696 N N . TYR A 1 89 ? -0.648 -13.144 -29.781 1.00 52.16 89 TYR A N 1
ATOM 697 C CA . TYR A 1 89 ? -2.056 -13.310 -29.416 1.00 52.16 89 TYR A CA 1
ATOM 698 C C . TYR A 1 89 ? -2.833 -12.026 -29.713 1.00 52.16 89 TYR A C 1
ATOM 700 O O . TYR A 1 89 ? -2.525 -10.953 -29.192 1.00 52.16 89 TYR A O 1
ATOM 708 N N . GLY A 1 90 ? -3.826 -12.137 -30.597 1.00 50.31 90 GLY A N 1
ATOM 709 C CA . GLY A 1 90 ? -4.827 -11.102 -30.821 1.00 50.31 90 GLY A CA 1
ATOM 710 C C . GLY A 1 90 ? -5.669 -10.918 -29.560 1.00 50.31 90 GLY A C 1
ATOM 711 O O . GLY A 1 90 ? -6.240 -11.876 -29.051 1.00 50.31 90 GLY A O 1
ATOM 712 N N . GLY A 1 91 ? -5.719 -9.689 -29.051 1.00 48.00 91 GLY A N 1
ATOM 713 C CA . GLY A 1 91 ? -6.484 -9.329 -27.858 1.00 48.00 91 GLY A CA 1
ATOM 714 C C . GLY A 1 91 ? -5.817 -8.190 -27.096 1.00 48.00 91 GLY A C 1
ATOM 715 O O . GLY A 1 91 ? -4.752 -8.354 -26.513 1.00 48.00 91 GLY A O 1
ATOM 716 N N . SER A 1 92 ? -6.421 -7.006 -27.143 1.00 51.50 92 SER A N 1
ATOM 717 C CA . SER A 1 92 ? -5.952 -5.808 -26.447 1.00 51.50 92 SER A CA 1
ATOM 718 C C . SER A 1 92 ? -6.172 -5.925 -24.938 1.00 51.50 92 SER A C 1
ATOM 720 O O . SER A 1 92 ? -7.306 -5.800 -24.492 1.00 51.50 92 SER A O 1
ATOM 722 N N . PHE A 1 93 ? -5.099 -6.041 -24.154 1.00 55.97 93 PHE A N 1
ATOM 723 C CA . PHE A 1 93 ? -5.103 -5.681 -22.734 1.00 55.97 93 PHE A CA 1
ATOM 724 C C . PHE A 1 93 ? -3.801 -4.956 -22.400 1.00 55.97 93 PHE A C 1
ATOM 726 O O . PHE A 1 93 ? -2.717 -5.439 -22.723 1.00 55.97 93 PHE A O 1
ATOM 733 N N . GLY A 1 94 ? -3.900 -3.773 -21.796 1.00 42.81 94 GLY A N 1
ATOM 734 C CA . GLY A 1 94 ? -2.739 -2.928 -21.550 1.00 42.81 94 GLY A CA 1
ATOM 735 C C . GLY A 1 94 ? -2.949 -1.937 -20.420 1.00 42.81 94 GLY A C 1
ATOM 736 O O . GLY A 1 94 ? -3.005 -0.745 -20.680 1.00 42.81 94 GLY A O 1
ATOM 737 N N . THR A 1 95 ? -2.981 -2.436 -19.185 1.00 42.03 95 THR A N 1
ATOM 738 C CA . THR A 1 95 ? -2.434 -1.698 -18.040 1.00 42.03 95 THR A CA 1
ATOM 739 C C . THR A 1 95 ? -1.684 -2.697 -17.169 1.00 42.03 95 THR A C 1
ATOM 741 O O . THR A 1 95 ? -2.291 -3.471 -16.435 1.00 42.03 95 THR A O 1
ATOM 744 N N . ALA A 1 96 ? -0.358 -2.714 -17.282 1.00 41.62 96 ALA A N 1
ATOM 745 C CA . ALA A 1 96 ? 0.500 -3.272 -16.247 1.00 41.62 96 ALA A CA 1
ATOM 746 C C . ALA A 1 96 ? 0.878 -2.101 -15.339 1.00 41.62 96 ALA A C 1
ATOM 748 O O . ALA A 1 96 ? 1.557 -1.178 -15.784 1.00 41.62 96 ALA A O 1
ATOM 749 N N . VAL A 1 97 ? 0.373 -2.101 -14.108 1.00 39.00 97 VAL A N 1
ATOM 750 C CA . VAL A 1 97 ? 0.840 -1.175 -13.072 1.00 39.00 97 VAL A CA 1
ATOM 751 C C . VAL A 1 97 ? 2.093 -1.810 -12.467 1.00 39.00 97 VAL A C 1
ATOM 753 O O . VAL A 1 97 ? 2.053 -2.982 -12.079 1.00 39.00 97 VAL A O 1
ATOM 756 N N . VAL A 1 98 ? 3.210 -1.079 -12.497 1.00 43.31 98 VAL A N 1
ATOM 757 C CA . VAL A 1 98 ? 4.468 -1.452 -11.824 1.00 43.31 98 VAL A CA 1
ATOM 758 C C . VAL A 1 98 ? 4.412 -0.976 -10.385 1.00 43.31 98 VAL A C 1
ATOM 760 O O . VAL A 1 98 ? 3.891 0.142 -10.185 1.00 43.31 98 VAL A O 1
#

InterPro domains:
  IPR000668 Peptidase C1A, papain C-terminal [PF00112] (3-78)
  IPR013128 Peptidase C1A [PTHR12411] (7-72)
  IPR025660 Cysteine peptidase, histidine active site [PS00639] (25-35)
  IPR038765 Papain-like cysteine peptidase superfamily [SSF54001] (5-80)

Radius of gyration: 16.15 Å; chains: 1; bounding box: 30×27×49 Å

Sequence (98 aa):
MQKYLKDFAHYKSGAYKHITGGMMGGHAVKLIGWGTSDAGEDYWLLANQWNRGWGDDGYFKIIRGRNECGIEEDVVAGMPSTKNMVRNYGGSFGTAVV

pLDDT: mean 84.75, std 15.41, range [39.0, 97.94]

Foldseek 3Di:
DFFDFPVQQVAAADADADDDGDGPDDDDWAFDDWDADPVRFTWTKTAADPALVPHPRRIYIHGPPPCGRVPVPDQDFDFDDCPPPPCPDPDDDDDDGD

Organism: Panicum virgatum (NCBI:txid38727)